Protein AF-A0A564QBK9-F1 (afdb_monomer_lite)

Secondary structure (DSSP, 8-state):
-TTS--------GGGGG-TT-EEEETTTEEEEEEEESSSEEEEEEE-

pLDDT: mean 96.85, std 1.65, range [90.38, 98.56]

Structure (mmCIF, N/CA/C/O backbone):
data_AF-A0A564QBK9-F1
#
_entry.id   AF-A0A564QBK9-F1
#
loop_
_atom_site.group_PDB
_atom_site.id
_atom_site.type_symbol
_atom_site.label_atom_id
_atom_site.label_alt_id
_atom_site.label_comp_id
_atom_site.label_asym_id
_atom_site.label_entity_id
_atom_site.label_seq_id
_atom_site.pdbx_PDB_ins_code
_atom_site.Cartn_x
_atom_site.Cartn_y
_atom_site.Cartn_z
_atom_site.occupancy
_atom_site.B_iso_or_equiv
_atom_site.auth_seq_id
_atom_site.auth_comp_id
_atom_site.auth_asym_id
_atom_site.auth_atom_id
_atom_site.pdbx_PDB_model_num
ATOM 1 N N . MET A 1 1 ? 2.934 -2.733 -9.620 1.00 95.62 1 MET A N 1
ATOM 2 C CA . MET A 1 1 ? 4.119 -2.183 -10.322 1.00 95.62 1 MET A CA 1
ATOM 3 C C . MET A 1 1 ? 3.695 -1.610 -11.660 1.00 95.62 1 MET A C 1
ATOM 5 O O . MET A 1 1 ? 2.632 -2.016 -12.116 1.00 95.62 1 MET A O 1
ATOM 9 N N . PRO A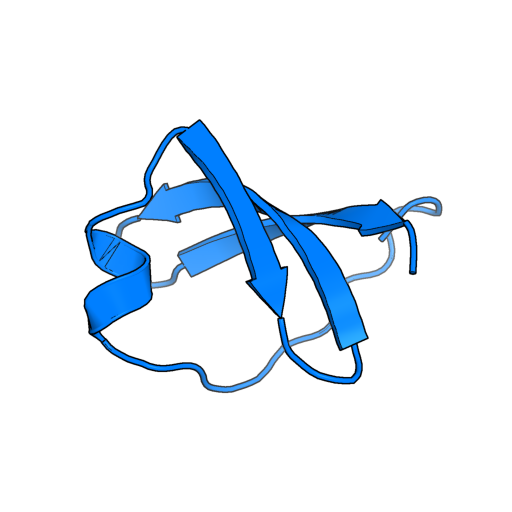 1 2 ? 4.478 -0.706 -12.278 1.00 93.31 2 PRO A N 1
ATOM 10 C CA . PRO A 1 2 ? 4.101 -0.058 -13.540 1.00 93.31 2 PRO A CA 1
ATOM 11 C C . PRO A 1 2 ? 3.729 -1.053 -14.651 1.00 93.31 2 PRO A C 1
ATOM 13 O O . PRO A 1 2 ? 2.729 -0.867 -15.326 1.00 93.31 2 PRO A O 1
ATOM 16 N N . GLU A 1 3 ? 4.448 -2.176 -14.739 1.00 95.31 3 GLU A N 1
ATOM 17 C CA . GLU A 1 3 ? 4.193 -3.262 -15.705 1.00 95.31 3 GLU A CA 1
ATOM 18 C C . GLU A 1 3 ? 3.168 -4.308 -15.210 1.00 95.31 3 GLU A C 1
ATOM 20 O O . GLU A 1 3 ? 3.180 -5.463 -15.628 1.00 95.31 3 GLU A O 1
ATOM 25 N N . GLY A 1 4 ? 2.336 -3.970 -14.221 1.00 93.88 4 GLY A N 1
ATOM 26 C CA . GLY A 1 4 ? 1.341 -4.885 -13.640 1.00 93.88 4 GLY A CA 1
ATOM 27 C C . GLY A 1 4 ? 1.889 -5.941 -12.665 1.00 93.88 4 GLY A C 1
ATOM 28 O O . GLY A 1 4 ? 1.115 -6.677 -12.061 1.00 93.88 4 GLY A O 1
ATOM 29 N N . GLY A 1 5 ? 3.207 -6.005 -12.445 1.00 97.44 5 GLY A N 1
ATOM 30 C CA . GLY A 1 5 ? 3.807 -6.910 -11.456 1.00 97.44 5 GLY A CA 1
ATOM 31 C C . GLY A 1 5 ? 3.365 -6.617 -10.012 1.00 97.44 5 GLY A C 1
ATOM 32 O O . GLY A 1 5 ? 3.137 -5.460 -9.642 1.00 97.44 5 GLY A O 1
ATOM 33 N N . VAL A 1 6 ? 3.296 -7.655 -9.176 1.00 97.19 6 VAL A N 1
ATOM 34 C CA . VAL A 1 6 ? 2.918 -7.560 -7.754 1.00 97.19 6 VAL A CA 1
ATOM 35 C C . VAL A 1 6 ? 4.110 -7.936 -6.876 1.00 97.19 6 VAL A C 1
ATOM 37 O O . VA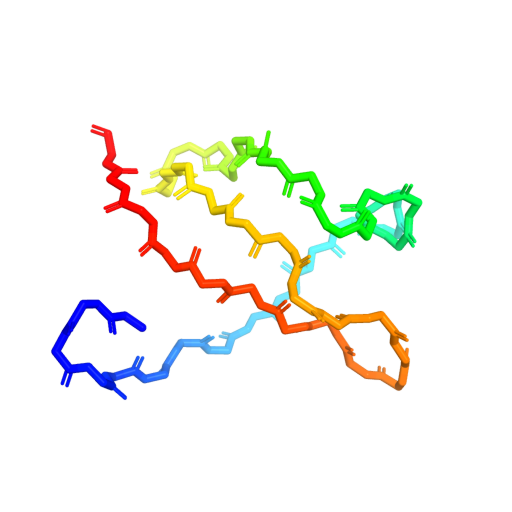L A 1 6 ? 4.738 -8.969 -7.092 1.00 97.19 6 VAL A O 1
ATOM 40 N N . ILE A 1 7 ? 4.408 -7.105 -5.874 1.00 97.19 7 ILE A N 1
ATOM 41 C CA . ILE A 1 7 ? 5.380 -7.403 -4.816 1.00 97.19 7 ILE A CA 1
ATOM 42 C C . ILE A 1 7 ? 4.625 -7.445 -3.490 1.00 97.19 7 ILE A C 1
ATOM 44 O O . ILE A 1 7 ? 3.873 -6.525 -3.179 1.00 97.19 7 ILE A O 1
ATOM 48 N N . SER A 1 8 ? 4.827 -8.511 -2.719 1.00 97.25 8 SER A N 1
ATOM 49 C CA . SER A 1 8 ? 4.248 -8.688 -1.385 1.00 97.25 8 SER A CA 1
ATOM 50 C C . SER A 1 8 ? 5.300 -8.497 -0.296 1.00 97.25 8 SER A C 1
ATOM 52 O O . SER A 1 8 ? 6.445 -8.917 -0.464 1.00 97.25 8 SER A O 1
ATOM 54 N N . GLY A 1 9 ? 4.899 -7.940 0.844 1.00 96.31 9 GLY A N 1
ATOM 55 C CA . GLY A 1 9 ? 5.765 -7.750 2.004 1.00 96.31 9 GLY A CA 1
ATOM 56 C C . GLY A 1 9 ? 4.978 -7.329 3.241 1.00 96.31 9 GLY A C 1
ATOM 57 O O . GLY A 1 9 ? 3.751 -7.429 3.270 1.00 96.31 9 GLY A O 1
ATOM 58 N N . PHE A 1 10 ? 5.701 -6.850 4.248 1.00 96.62 10 PHE A N 1
ATOM 59 C CA . PHE A 1 10 ? 5.139 -6.282 5.471 1.00 96.62 10 PHE A CA 1
ATOM 60 C C . PHE A 1 10 ? 5.478 -4.792 5.547 1.00 96.62 10 PHE A C 1
ATOM 62 O O . PHE A 1 10 ? 6.515 -4.368 5.041 1.00 96.62 10 PHE A O 1
ATOM 69 N N . GLY A 1 11 ? 4.604 -4.019 6.183 1.00 94.56 11 GLY A N 1
ATOM 70 C CA . GLY A 1 11 ? 4.776 -2.591 6.426 1.00 94.56 11 GLY A CA 1
ATOM 71 C C . GLY A 1 11 ? 4.223 -2.213 7.796 1.00 94.56 11 GLY A C 1
ATOM 72 O O . GLY A 1 11 ? 3.653 -3.050 8.500 1.00 94.56 11 GLY A O 1
ATOM 73 N N . GLU A 1 12 ? 4.413 -0.958 8.178 1.00 96.06 12 GLU A N 1
ATOM 74 C CA . GLU A 1 12 ? 3.955 -0.440 9.464 1.00 96.06 12 GLU A CA 1
ATOM 75 C C . GLU A 1 12 ? 2.425 -0.339 9.538 1.00 96.06 12 GLU A C 1
ATOM 77 O O . GLU A 1 12 ? 1.733 -0.200 8.529 1.00 96.06 12 GLU A O 1
ATOM 82 N N . GLY A 1 13 ? 1.883 -0.407 10.757 1.00 96.31 13 GLY A N 1
ATOM 83 C CA . GLY A 1 13 ? 0.437 -0.324 10.985 1.00 96.31 13 GLY A CA 1
ATOM 84 C C . GLY A 1 13 ? -0.164 1.041 10.639 1.00 96.31 13 GLY A C 1
ATOM 85 O O . GLY A 1 13 ? -1.316 1.089 10.217 1.00 96.31 13 GLY A O 1
ATOM 86 N N . SER A 1 14 ? 0.627 2.111 10.761 1.00 96.81 14 SER A N 1
ATOM 87 C CA . SER A 1 14 ? 0.262 3.503 10.453 1.00 96.81 14 SER A CA 1
ATOM 88 C C . SER A 1 14 ? -0.139 3.721 8.994 1.00 96.81 14 SER A C 1
ATOM 90 O O . SER A 1 14 ? -0.946 4.593 8.711 1.00 96.81 14 SER A O 1
ATOM 92 N N . ILE A 1 15 ? 0.327 2.880 8.061 1.00 97.38 15 ILE A N 1
ATOM 93 C CA . ILE A 1 15 ? -0.042 2.965 6.635 1.00 97.38 15 ILE A CA 1
ATOM 94 C C . ILE A 1 15 ? -1.569 2.848 6.440 1.00 97.38 15 ILE A C 1
ATOM 96 O O . ILE A 1 15 ? -2.114 3.309 5.441 1.00 97.38 15 ILE A O 1
ATOM 100 N N . ARG A 1 16 ? -2.285 2.238 7.396 1.00 97.56 16 ARG A N 1
ATOM 101 C CA . ARG A 1 16 ? -3.751 2.118 7.363 1.00 97.56 16 ARG A CA 1
ATOM 102 C C . ARG A 1 16 ? -4.478 3.464 7.421 1.00 97.56 16 ARG A C 1
ATOM 104 O O . ARG A 1 16 ? -5.628 3.509 6.993 1.00 97.56 16 ARG A O 1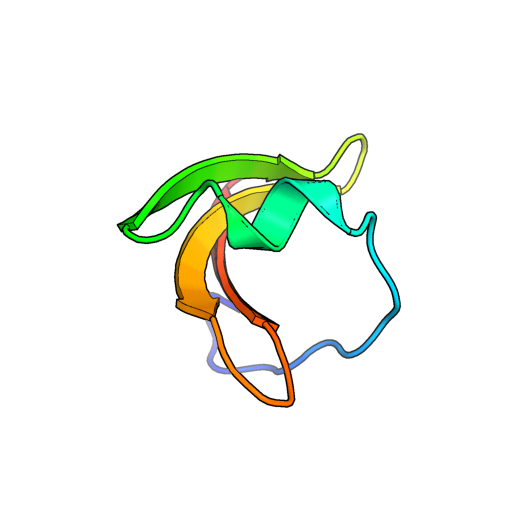
ATOM 111 N N . ASP A 1 17 ? -3.825 4.510 7.917 1.00 98.12 17 ASP A N 1
ATOM 112 C CA . ASP A 1 17 ? -4.403 5.849 8.059 1.00 98.12 17 ASP A CA 1
ATOM 113 C C . ASP A 1 17 ? -4.208 6.713 6.796 1.00 98.12 17 ASP A C 1
ATOM 115 O O . ASP A 1 17 ? -4.773 7.795 6.693 1.00 98.12 17 ASP A O 1
ATOM 119 N N . GLU A 1 18 ? -3.472 6.205 5.803 1.00 98.06 18 GLU A N 1
ATOM 120 C CA . GLU A 1 18 ? -3.023 6.940 4.611 1.00 98.06 18 GLU A CA 1
ATOM 121 C C . GLU A 1 18 ? -3.829 6.567 3.351 1.00 98.06 18 GLU A C 1
ATOM 123 O O . GLU A 1 18 ? -3.311 6.603 2.236 1.00 98.06 18 GLU A O 1
ATOM 128 N N . LEU A 1 19 ? -5.085 6.125 3.503 1.00 98.38 19 LEU A N 1
ATOM 129 C CA . LEU A 1 19 ? -5.941 5.752 2.370 1.00 98.38 19 LEU A CA 1
ATOM 130 C C . LEU A 1 19 ? -6.07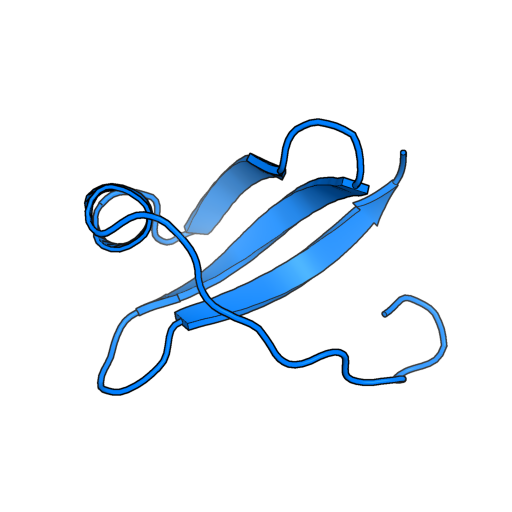7 6.925 1.384 1.00 98.38 19 LEU A C 1
ATOM 132 O O . LEU A 1 19 ? -6.383 8.036 1.788 1.00 98.38 19 LEU A O 1
ATOM 136 N N . GLU A 1 20 ? -5.900 6.638 0.091 1.00 98.31 20 GLU A N 1
ATOM 137 C CA . GLU A 1 20 ? -5.889 7.587 -1.034 1.00 98.31 20 GLU A CA 1
ATOM 138 C C . GLU A 1 20 ? -4.678 8.533 -1.109 1.00 98.31 20 GLU A C 1
ATOM 140 O O . GLU A 1 20 ? -4.483 9.154 -2.160 1.00 98.31 20 GLU A O 1
ATOM 145 N N . GLU A 1 21 ? -3.814 8.554 -0.093 1.00 98.56 21 GLU A N 1
ATOM 146 C CA . GLU A 1 21 ? -2.617 9.396 -0.041 1.00 98.56 21 GLU A CA 1
ATOM 147 C C . GLU A 1 21 ? -1.416 8.788 -0.782 1.00 98.56 21 GLU A C 1
ATOM 149 O O . GLU A 1 21 ? -1.317 7.573 -1.006 1.00 98.56 21 GLU A O 1
ATOM 154 N N . VAL A 1 22 ? -0.475 9.661 -1.169 1.00 98.31 22 VAL A N 1
ATOM 155 C CA . VAL A 1 22 ? 0.831 9.277 -1.727 1.00 98.31 22 VAL A CA 1
ATOM 156 C C . VAL A 1 22 ? 1.889 9.350 -0.633 1.00 98.31 22 VAL A C 1
ATOM 158 O O . VAL A 1 22 ? 2.222 10.430 -0.151 1.00 98.31 22 VAL A O 1
ATOM 161 N N . VAL A 1 23 ? 2.477 8.204 -0.299 1.00 98.00 23 VAL A N 1
ATOM 162 C CA . VAL A 1 23 ? 3.473 8.067 0.769 1.00 98.00 23 VAL A CA 1
ATOM 163 C C . VAL A 1 23 ? 4.788 7.507 0.239 1.00 98.00 23 VAL A C 1
ATOM 165 O O . VAL A 1 23 ? 4.838 6.826 -0.789 1.00 98.00 23 VAL A O 1
ATOM 168 N N . GLN A 1 24 ? 5.881 7.783 0.949 1.00 98.12 24 GLN A N 1
ATOM 169 C CA . GLN A 1 24 ? 7.189 7.219 0.632 1.00 98.12 24 GLN A CA 1
ATOM 170 C C . GLN A 1 24 ? 7.396 5.906 1.388 1.00 98.12 24 GLN A C 1
ATOM 172 O O . GLN A 1 24 ? 7.505 5.891 2.611 1.00 98.12 24 GLN A O 1
ATOM 177 N N . PHE A 1 25 ? 7.537 4.801 0.660 1.00 97.38 25 PHE A N 1
ATOM 178 C CA . PHE A 1 25 ? 8.122 3.588 1.222 1.00 97.38 25 PHE A CA 1
ATOM 179 C C . PHE A 1 25 ? 9.641 3.734 1.149 1.00 97.38 25 PHE A C 1
ATOM 181 O O . PHE A 1 25 ? 10.237 3.678 0.067 1.00 97.38 25 PHE A O 1
ATOM 188 N N . GLU A 1 26 ? 10.271 3.987 2.297 1.00 96.81 26 GLU A N 1
ATOM 189 C CA . GLU A 1 26 ? 11.692 4.322 2.370 1.00 96.81 26 GLU A CA 1
ATOM 190 C C . GLU A 1 26 ? 12.567 3.303 1.627 1.00 96.81 26 GLU A C 1
ATOM 192 O O . GLU A 1 26 ? 12.421 2.088 1.764 1.00 96.81 26 GLU A O 1
ATOM 197 N N . ARG A 1 27 ? 13.498 3.814 0.808 1.00 96.50 27 ARG A N 1
ATOM 198 C CA . ARG A 1 27 ? 14.415 3.038 -0.057 1.00 96.50 27 ARG A CA 1
ATOM 199 C C . ARG A 1 27 ? 13.741 2.195 -1.153 1.00 96.50 27 ARG A C 1
ATOM 201 O O . ARG A 1 27 ? 14.460 1.596 -1.961 1.00 96.50 27 ARG A O 1
ATOM 208 N N . PHE A 1 28 ? 12.413 2.195 -1.235 1.00 96.56 28 PHE A N 1
ATOM 209 C CA . PHE A 1 28 ? 11.632 1.511 -2.262 1.00 96.56 28 PHE A CA 1
ATOM 210 C C . PHE A 1 28 ? 11.120 2.488 -3.326 1.00 96.56 28 PHE A C 1
ATOM 212 O O . PHE A 1 28 ? 11.451 2.329 -4.502 1.00 96.56 28 PHE A O 1
ATOM 219 N N . GLY A 1 29 ? 10.388 3.522 -2.905 1.00 97.50 29 GLY A N 1
ATOM 220 C CA . GLY A 1 29 ? 9.832 4.568 -3.764 1.00 97.50 29 GLY A CA 1
ATOM 221 C C . GLY A 1 29 ? 8.514 5.130 -3.227 1.00 97.50 29 GLY A C 1
ATOM 222 O O . GLY A 1 29 ? 8.052 4.743 -2.154 1.00 97.50 29 GLY A O 1
ATOM 223 N N . PHE A 1 30 ? 7.910 6.039 -3.983 1.00 98.19 30 PHE A N 1
ATOM 224 C CA . PHE A 1 30 ? 6.609 6.630 -3.687 1.00 98.19 30 PHE A CA 1
ATOM 225 C C . PHE A 1 30 ? 5.475 5.748 -4.207 1.00 98.19 30 PHE A C 1
ATOM 227 O O . PHE A 1 30 ? 5.511 5.255 -5.342 1.00 98.19 30 PHE A O 1
ATOM 234 N N . VAL A 1 31 ? 4.455 5.565 -3.376 1.00 98.38 31 VAL A N 1
ATOM 235 C CA . VAL A 1 31 ? 3.284 4.739 -3.670 1.00 98.38 31 VAL A CA 1
ATOM 236 C C . VAL A 1 31 ? 2.009 5.481 -3.284 1.00 98.38 31 VAL A C 1
ATOM 238 O O . VAL A 1 31 ? 2.018 6.244 -2.324 1.00 98.38 31 VAL A O 1
ATOM 241 N N . ARG A 1 32 ? 0.908 5.236 -3.995 1.00 98.38 32 ARG A N 1
ATOM 242 C CA . ARG A 1 32 ? -0.436 5.625 -3.546 1.00 98.38 32 ARG A CA 1
ATOM 243 C C . ARG A 1 32 ? -1.088 4.460 -2.816 1.00 98.38 32 ARG A C 1
ATOM 245 O O . ARG A 1 32 ? -1.027 3.339 -3.326 1.00 98.38 32 ARG A O 1
ATOM 252 N N . ILE A 1 33 ? -1.716 4.702 -1.671 1.00 98.44 33 ILE A N 1
ATOM 253 C CA . ILE A 1 33 ? -2.483 3.672 -0.964 1.00 98.44 33 ILE A CA 1
ATOM 254 C C . ILE A 1 33 ? -3.891 3.599 -1.559 1.00 98.44 33 ILE A C 1
ATOM 256 O O . ILE A 1 33 ? -4.710 4.493 -1.374 1.00 98.44 33 ILE A O 1
ATOM 260 N N . ASP A 1 34 ? -4.185 2.519 -2.277 1.00 98.00 34 ASP A N 1
ATOM 261 C CA . ASP A 1 34 ? -5.463 2.354 -2.979 1.00 98.00 34 ASP A CA 1
ATOM 262 C C . ASP A 1 34 ? -6.521 1.639 -2.127 1.00 98.00 34 ASP A C 1
ATOM 264 O O . ASP A 1 34 ? -7.715 1.772 -2.383 1.00 98.00 34 ASP A O 1
ATOM 268 N N . SER A 1 35 ? -6.108 0.844 -1.135 1.00 97.69 35 SER A N 1
ATOM 269 C CA .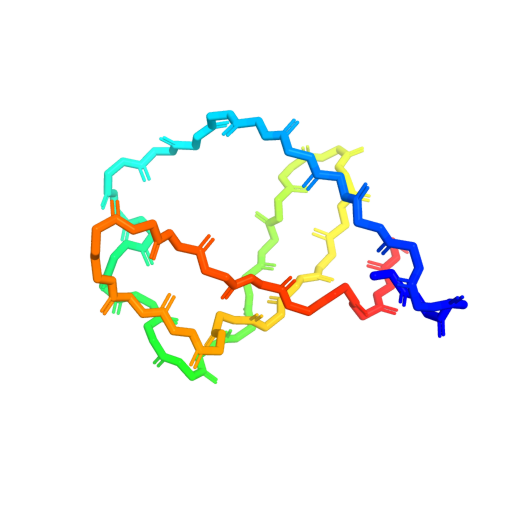 SER A 1 35 ? -7.040 0.118 -0.268 1.00 97.69 35 SER A CA 1
ATOM 270 C C . SER A 1 35 ? -6.425 -0.197 1.087 1.00 97.69 35 SER A C 1
ATOM 272 O O . SER A 1 35 ? -5.293 -0.680 1.171 1.00 97.69 35 SER A O 1
ATOM 274 N N . VAL A 1 36 ? -7.237 -0.048 2.134 1.00 96.75 36 VAL A N 1
ATOM 275 C CA . VAL A 1 36 ? -6.936 -0.474 3.504 1.00 96.75 36 VAL A CA 1
ATOM 276 C C . VAL A 1 36 ? -8.023 -1.449 3.975 1.00 96.75 36 VAL A C 1
ATOM 278 O O . VAL A 1 36 ? -9.212 -1.152 3.936 1.00 96.75 36 VAL A O 1
ATOM 281 N N . GLY A 1 37 ? -7.626 -2.662 4.363 1.00 94.56 37 GLY A N 1
ATOM 282 C CA . GLY A 1 37 ? -8.545 -3.731 4.768 1.00 94.56 37 GLY A CA 1
ATOM 283 C C . GLY A 1 37 ? -7.809 -4.857 5.490 1.00 94.56 37 GLY A C 1
ATOM 284 O O . GLY A 1 37 ? -6.948 -4.596 6.334 1.00 94.56 37 GLY A O 1
ATOM 285 N N . GLU A 1 38 ? -8.096 -6.118 5.148 1.00 93.56 38 GLU A N 1
ATOM 286 C CA . GLU A 1 38 ? -7.287 -7.256 5.624 1.00 93.56 38 GLU A CA 1
ATOM 287 C C . GLU A 1 38 ? -5.818 -7.097 5.193 1.00 93.56 38 GLU A C 1
ATOM 289 O O . GLU A 1 38 ? -4.898 -7.301 5.985 1.00 93.56 38 GLU A O 1
ATOM 294 N N . ARG A 1 39 ? -5.608 -6.637 3.953 1.00 95.81 39 ARG A N 1
ATOM 295 C CA . ARG A 1 39 ? -4.309 -6.242 3.404 1.00 95.81 39 ARG A CA 1
ATOM 296 C C . ARG A 1 39 ? -4.346 -4.791 2.941 1.00 95.81 39 ARG A C 1
ATOM 298 O O . ARG A 1 39 ? -5.408 -4.256 2.627 1.00 95.81 39 ARG A O 1
ATOM 305 N N . ILE A 1 40 ? -3.167 -4.186 2.891 1.00 97.69 40 ILE A N 1
ATOM 306 C CA . ILE A 1 40 ? -2.957 -2.877 2.281 1.00 97.69 40 ILE A CA 1
ATOM 307 C C . ILE A 1 40 ? -2.548 -3.107 0.828 1.00 97.69 40 ILE A C 1
ATOM 309 O O . ILE A 1 40 ? -1.671 -3.931 0.557 1.00 97.69 40 ILE A O 1
ATOM 313 N N . VAL A 1 41 ? -3.193 -2.398 -0.096 1.00 97.88 41 VAL A N 1
ATOM 314 C CA . VAL A 1 41 ? -2.828 -2.394 -1.517 1.00 97.88 41 VAL A CA 1
ATOM 315 C C . VAL A 1 41 ? -2.311 -1.010 -1.862 1.00 97.88 41 VAL A C 1
ATOM 317 O O . VAL A 1 41 ? -2.974 -0.014 -1.583 1.00 97.88 41 VAL A O 1
ATOM 320 N N . ALA A 1 42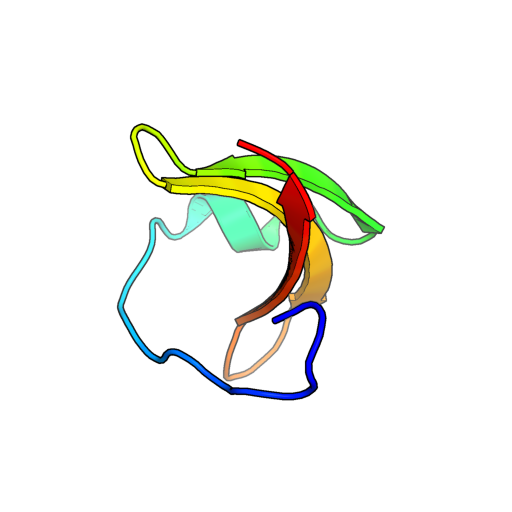 ? -1.129 -0.962 -2.471 1.00 98.00 42 ALA A N 1
ATOM 321 C CA . ALA A 1 42 ? -0.502 0.276 -2.889 1.00 98.00 42 ALA A CA 1
ATOM 322 C C . ALA A 1 42 ? -0.024 0.185 -4.343 1.00 98.00 42 ALA A C 1
ATOM 324 O O . ALA A 1 42 ? 0.540 -0.832 -4.766 1.00 98.00 42 ALA A O 1
ATOM 325 N N . CYS A 1 43 ? -0.225 1.261 -5.096 1.00 98.06 43 CYS A N 1
ATOM 326 C CA . CYS A 1 43 ? 0.232 1.395 -6.471 1.00 98.06 43 CYS A CA 1
ATOM 327 C C . CYS A 1 43 ? 1.539 2.186 -6.523 1.00 98.06 43 CYS A C 1
ATOM 329 O O . CYS A 1 43 ? 1.625 3.313 -6.043 1.00 98.06 43 CYS A O 1
ATOM 331 N N . PHE A 1 44 ? 2.570 1.583 -7.116 1.00 98.19 44 PHE A N 1
ATOM 332 C CA . PHE A 1 44 ? 3.881 2.209 -7.263 1.00 98.19 44 PHE A CA 1
ATOM 333 C C . PHE A 1 44 ? 3.849 3.342 -8.290 1.00 98.19 44 PHE A C 1
ATOM 335 O O . PHE A 1 44 ? 3.418 3.123 -9.422 1.00 98.19 44 PHE A O 1
ATOM 342 N N . GLY A 1 45 ? 4.354 4.512 -7.895 1.00 97.00 45 GLY A N 1
ATOM 343 C CA . GLY A 1 45 ? 4.527 5.670 -8.766 1.00 97.00 45 GLY A CA 1
ATOM 344 C C . GLY A 1 45 ? 5.930 5.728 -9.365 1.00 97.00 45 GLY A C 1
ATOM 345 O O . GLY A 1 45 ? 6.120 5.451 -10.547 1.00 97.00 45 GLY A O 1
ATOM 346 N N . HIS A 1 46 ? 6.916 6.109 -8.554 1.00 95.62 46 HIS A N 1
ATOM 347 C CA . HIS A 1 46 ? 8.314 6.279 -8.964 1.00 95.62 46 HIS A CA 1
ATOM 348 C C . HIS A 1 46 ? 9.257 6.144 -7.760 1.00 95.62 46 HIS A C 1
ATOM 350 O O . HIS A 1 46 ? 8.803 6.022 -6.622 1.00 95.62 46 HIS A O 1
ATOM 356 N N . LYS A 1 47 ? 10.567 6.145 -8.008 1.00 90.38 47 LYS A N 1
ATOM 357 C CA . LYS A 1 47 ? 11.606 6.073 -6.977 1.00 90.38 47 LYS A CA 1
ATOM 358 C C . LYS A 1 47 ? 12.360 7.388 -6.863 1.00 90.38 47 LYS A C 1
ATOM 360 O O . LYS A 1 47 ? 12.620 7.982 -7.931 1.00 90.38 47 LYS A O 1
#

Foldseek 3Di:
DVVPDDDDDDDDPCVLVQAQHWDAPPPPAIWGFPDHDPDTDTHGDGD

Radius of gyration: 9.98 Å; chains: 1; bounding box: 23×18×27 Å

Sequence (47 aa):
MPEGGVISGFGEGSIRDELEEVVQFERFGFVRIDSVGERIVACFGHK